Protein AF-U6DTV5-F1 (afdb_monomer_lite)

pLDDT: mean 72.74, std 20.99, range [30.8, 96.0]

Structure (mmCIF, N/CA/C/O backbone):
data_AF-U6DTV5-F1
#
_entry.id   AF-U6DTV5-F1
#
loop_
_atom_site.group_PDB
_atom_site.id
_atom_site.type_symbol
_atom_site.label_atom_id
_atom_site.label_alt_id
_atom_site.label_comp_id
_atom_site.label_asym_id
_atom_site.label_entity_id
_atom_site.label_seq_id
_atom_site.pdbx_PDB_ins_code
_atom_site.Cartn_x
_atom_site.Cartn_y
_atom_site.Cartn_z
_atom_site.occupancy
_atom_site.B_iso_or_equiv
_atom_site.auth_seq_id
_atom_site.auth_comp_id
_atom_site.auth_asym_id
_atom_site.auth_atom_id
_atom_site.pdbx_PDB_model_num
ATOM 1 N N . GLN A 1 1 ? -1.050 -2.031 1.778 1.00 83.75 1 GLN A N 1
ATOM 2 C CA . GLN A 1 1 ? -0.858 -1.215 3.001 1.00 83.75 1 GLN A CA 1
ATOM 3 C C . GLN A 1 1 ? -1.809 -0.018 3.053 1.00 83.75 1 GLN A C 1
ATOM 5 O O . GLN A 1 1 ? -2.630 0.010 3.957 1.00 83.75 1 GLN A O 1
ATOM 10 N N . CYS A 1 2 ? -1.800 0.906 2.079 1.00 88.75 2 CYS A N 1
ATOM 11 C CA . CYS A 1 2 ? -2.718 2.064 2.071 1.00 88.75 2 CYS A CA 1
ATOM 12 C C . CYS A 1 2 ? -4.199 1.669 2.200 1.00 88.75 2 CYS A C 1
ATOM 14 O O . CYS A 1 2 ? -4.910 2.205 3.041 1.00 88.75 2 CYS A O 1
ATOM 16 N N . VAL A 1 3 ? -4.641 0.672 1.422 1.00 89.25 3 VAL A N 1
ATOM 17 C CA . VAL A 1 3 ? -6.022 0.157 1.479 1.00 89.25 3 VAL A CA 1
ATOM 18 C C . VAL A 1 3 ? -6.370 -0.391 2.867 1.00 89.25 3 VAL A C 1
ATOM 20 O O . VAL A 1 3 ? -7.456 -0.128 3.365 1.00 89.25 3 VAL A O 1
ATOM 23 N N . ALA A 1 4 ? -5.440 -1.091 3.524 1.00 88.12 4 ALA A N 1
ATOM 24 C CA . ALA A 1 4 ? -5.653 -1.650 4.859 1.00 88.12 4 ALA A CA 1
ATOM 25 C C . ALA A 1 4 ? -5.782 -0.554 5.933 1.00 88.12 4 ALA A C 1
ATOM 27 O O . ALA A 1 4 ? -6.655 -0.637 6.792 1.00 88.12 4 ALA A O 1
ATOM 28 N N . ALA A 1 5 ? -4.966 0.503 5.856 1.00 88.44 5 ALA A N 1
ATOM 29 C CA . ALA A 1 5 ? -5.054 1.642 6.772 1.00 88.44 5 ALA A CA 1
ATOM 30 C C . ALA A 1 5 ? -6.386 2.398 6.623 1.00 88.44 5 ALA A C 1
ATOM 32 O O . ALA A 1 5 ? -7.031 2.727 7.617 1.00 88.44 5 ALA A O 1
ATOM 33 N N . VAL A 1 6 ? -6.833 2.620 5.382 1.00 90.19 6 VAL A N 1
ATOM 34 C CA . VAL A 1 6 ? -8.136 3.245 5.101 1.00 90.19 6 VAL A CA 1
ATOM 35 C C . VAL A 1 6 ? -9.286 2.351 5.566 1.00 90.19 6 VAL A C 1
ATOM 37 O O . VAL A 1 6 ? -10.240 2.844 6.159 1.00 90.19 6 VAL A O 1
ATOM 40 N N . PHE A 1 7 ? -9.178 1.039 5.360 1.00 89.69 7 PHE A N 1
ATOM 41 C CA . PHE A 1 7 ? -10.167 0.070 5.821 1.00 89.69 7 PHE A CA 1
ATOM 42 C C . PHE A 1 7 ? -10.337 0.095 7.348 1.00 89.69 7 PHE A C 1
ATOM 44 O O . PHE A 1 7 ? -11.463 0.177 7.828 1.00 89.69 7 PHE A O 1
ATOM 51 N N . ILE A 1 8 ? -9.243 0.113 8.119 1.00 87.94 8 ILE A N 1
ATOM 52 C CA . ILE A 1 8 ? -9.312 0.199 9.589 1.00 87.94 8 ILE A CA 1
ATOM 53 C C . ILE A 1 8 ? -9.922 1.531 10.049 1.00 87.94 8 ILE A C 1
ATOM 55 O O . ILE A 1 8 ? -10.723 1.550 10.985 1.00 87.94 8 ILE A O 1
ATOM 59 N N . ALA A 1 9 ? -9.598 2.642 9.382 1.00 88.75 9 ALA A N 1
ATOM 60 C CA . ALA A 1 9 ? -10.212 3.934 9.687 1.00 88.75 9 ALA A CA 1
ATOM 61 C C . ALA A 1 9 ? -11.737 3.903 9.482 1.00 88.75 9 ALA A C 1
ATOM 63 O O . ALA A 1 9 ? -12.492 4.369 10.336 1.00 88.75 9 ALA A O 1
ATOM 64 N N . GLN A 1 10 ? -12.191 3.285 8.386 1.00 90.38 10 GLN A N 1
ATOM 65 C CA . GLN A 1 10 ? -13.613 3.115 8.086 1.00 90.38 10 GLN A CA 1
ATOM 66 C C . GLN A 1 10 ? -14.315 2.182 9.080 1.00 90.38 10 GLN A C 1
ATOM 68 O O . GLN A 1 10 ? -15.417 2.501 9.519 1.00 90.38 10 GLN A O 1
ATOM 73 N N . LEU A 1 11 ? -13.676 1.081 9.492 1.00 89.44 11 LEU A N 1
ATOM 74 C CA . LEU A 1 11 ? -14.219 0.180 10.517 1.00 89.44 11 LEU A CA 1
ATOM 75 C C . LEU A 1 11 ? -14.465 0.890 11.855 1.00 89.44 11 LEU A C 1
ATOM 77 O O . LEU A 1 11 ? -15.465 0.626 12.518 1.00 89.44 11 LEU A O 1
ATOM 81 N N . ASN A 1 12 ? -13.591 1.829 12.222 1.00 87.00 12 ASN A N 1
ATOM 82 C CA . ASN A 1 12 ? -13.711 2.609 13.453 1.00 87.00 12 ASN A CA 1
ATOM 83 C C . ASN A 1 12 ? -14.619 3.843 13.327 1.00 87.00 12 ASN A C 1
ATOM 85 O O . ASN A 1 12 ? -14.747 4.597 14.289 1.00 87.00 12 ASN A O 1
ATOM 89 N N . ASN A 1 13 ? -15.253 4.071 12.170 1.00 88.75 13 ASN A N 1
ATOM 90 C CA . ASN A 1 13 ? -16.001 5.299 11.869 1.00 88.75 13 ASN A CA 1
ATOM 91 C C . ASN A 1 13 ? -15.168 6.583 12.073 1.00 88.75 13 ASN A C 1
ATOM 93 O O . ASN A 1 13 ? -15.693 7.617 12.489 1.00 88.75 13 ASN A O 1
ATOM 97 N N . ILE A 1 14 ? -13.862 6.527 11.789 1.00 87.44 14 ILE A N 1
ATOM 98 C CA . ILE A 1 14 ? -12.959 7.675 11.899 1.00 87.44 14 ILE A CA 1
ATOM 99 C C . ILE A 1 14 ? -12.757 8.282 10.514 1.00 87.44 14 ILE A C 1
ATOM 101 O O . ILE A 1 14 ? -12.262 7.637 9.589 1.00 87.44 14 ILE A O 1
ATOM 105 N N . GLU A 1 15 ? -13.124 9.554 10.376 1.00 89.25 15 GLU A N 1
ATOM 106 C CA . GLU A 1 15 ? -12.917 10.302 9.143 1.00 89.25 15 GLU A CA 1
ATOM 107 C C . GLU A 1 15 ? -11.445 10.716 9.005 1.00 89.25 15 GLU A C 1
ATOM 109 O O . GLU A 1 15 ? -10.886 11.414 9.857 1.00 89.25 15 GLU A O 1
ATOM 114 N N . LEU A 1 16 ? -10.807 10.279 7.917 1.00 88.69 16 LEU A N 1
ATOM 115 C CA . LEU A 1 16 ? -9.419 10.617 7.618 1.00 88.69 16 LEU A CA 1
ATOM 116 C C . LEU A 1 16 ? -9.330 12.024 7.026 1.00 88.69 16 LEU A C 1
ATOM 118 O O . LEU A 1 16 ? -9.849 12.300 5.945 1.00 88.69 16 LEU A O 1
ATOM 122 N N . LYS A 1 17 ? -8.595 12.912 7.698 1.00 92.38 17 LYS A N 1
ATOM 123 C CA . LYS A 1 17 ? -8.269 14.242 7.164 1.00 92.38 17 LYS A CA 1
ATOM 124 C C . LYS A 1 17 ? -7.244 14.127 6.035 1.00 92.38 17 LYS A C 1
ATOM 126 O O . LYS A 1 17 ? -6.404 13.227 6.037 1.00 92.38 17 LYS A O 1
ATOM 131 N N . ALA A 1 18 ? -7.217 15.113 5.136 1.00 90.88 18 ALA A N 1
ATOM 132 C CA . ALA A 1 18 ? -6.247 15.169 4.033 1.00 90.88 18 ALA A CA 1
ATOM 133 C C . ALA A 1 18 ? -4.781 15.013 4.499 1.00 90.88 18 ALA A C 1
ATOM 135 O O . ALA A 1 18 ? -3.996 14.326 3.850 1.00 90.88 18 ALA A O 1
ATOM 136 N N . GLY A 1 19 ? -4.431 15.576 5.663 1.00 91.81 19 GLY A N 1
ATOM 137 C CA . GLY A 1 19 ? -3.102 15.408 6.261 1.00 91.81 19 GLY A CA 1
ATOM 138 C C . GLY A 1 19 ? -2.778 13.962 6.656 1.00 91.81 19 GLY A C 1
ATOM 139 O O . GLY A 1 19 ? -1.664 13.509 6.427 1.00 91.81 19 GLY A O 1
ATOM 140 N N . GLN A 1 20 ? -3.747 13.203 7.177 1.00 91.69 20 GLN A N 1
ATOM 141 C CA . GLN A 1 20 ? -3.544 11.791 7.526 1.00 91.69 20 GLN A CA 1
ATOM 142 C C . GLN A 1 20 ? -3.384 10.928 6.275 1.00 91.69 20 GLN A C 1
ATOM 144 O O . GLN A 1 20 ? -2.537 10.043 6.256 1.00 91.69 20 GLN A O 1
ATOM 149 N N . ILE A 1 21 ? -4.137 11.215 5.209 1.00 92.62 21 ILE A N 1
ATOM 150 C CA . ILE A 1 21 ? -3.975 10.534 3.916 1.00 92.62 21 ILE A CA 1
ATOM 151 C C . ILE A 1 21 ? -2.567 10.769 3.359 1.00 92.62 21 ILE A C 1
ATOM 153 O O . ILE A 1 21 ? -1.921 9.823 2.909 1.00 92.62 21 ILE A O 1
ATOM 157 N N . PHE A 1 22 ? -2.065 12.003 3.439 1.00 93.62 22 PHE A N 1
ATOM 158 C CA . PHE A 1 22 ? -0.697 12.3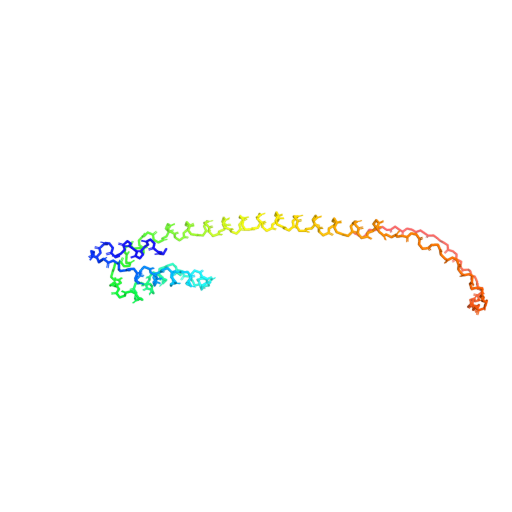18 3.033 1.00 93.62 22 PHE A CA 1
ATOM 159 C C . PHE A 1 22 ? 0.339 11.547 3.864 1.00 93.62 22 PHE A C 1
ATOM 161 O O . PHE A 1 22 ? 1.231 10.920 3.294 1.00 93.62 22 PHE A O 1
ATOM 168 N N . THR A 1 23 ? 0.186 11.510 5.191 1.00 91.75 23 THR A N 1
ATOM 169 C CA . THR A 1 23 ? 1.053 10.718 6.076 1.00 91.75 23 THR A CA 1
ATOM 170 C C . THR A 1 23 ? 1.017 9.230 5.729 1.00 91.75 23 THR A C 1
ATOM 172 O O . THR A 1 23 ? 2.072 8.614 5.622 1.00 91.75 23 THR A O 1
ATOM 175 N N . ILE A 1 24 ? -0.165 8.648 5.488 1.00 92.75 24 ILE A N 1
ATOM 176 C CA . ILE A 1 24 ? -0.302 7.242 5.066 1.00 92.75 24 ILE A CA 1
ATOM 177 C C . ILE A 1 24 ? 0.487 6.998 3.779 1.00 92.75 24 ILE A C 1
ATOM 179 O O . ILE A 1 24 ? 1.227 6.021 3.697 1.00 92.75 24 ILE A O 1
ATOM 183 N N . LEU A 1 25 ? 0.354 7.882 2.788 1.00 91.88 25 LEU A N 1
ATOM 184 C CA . LEU A 1 25 ? 1.013 7.739 1.493 1.00 91.88 25 LEU A CA 1
ATOM 185 C C . LEU A 1 25 ? 2.542 7.782 1.626 1.00 91.88 25 LEU A C 1
ATOM 187 O O . LEU A 1 25 ? 3.232 6.905 1.103 1.00 91.88 25 LEU A O 1
ATOM 191 N N . VAL A 1 26 ? 3.069 8.776 2.345 1.00 92.56 26 VAL A N 1
ATOM 192 C CA . VAL A 1 26 ? 4.514 8.949 2.552 1.00 92.56 26 VAL A CA 1
ATOM 193 C C . VAL A 1 26 ? 5.088 7.782 3.351 1.00 92.56 26 VAL A C 1
ATOM 195 O O . VAL A 1 26 ? 6.074 7.184 2.925 1.00 92.56 26 VAL A O 1
ATOM 198 N N . THR A 1 27 ? 4.453 7.405 4.462 1.00 90.62 27 THR A N 1
ATOM 199 C CA . THR A 1 27 ? 4.912 6.302 5.316 1.00 90.62 27 THR A CA 1
ATOM 200 C C . THR A 1 27 ? 4.848 4.960 4.590 1.00 90.62 27 THR A C 1
ATOM 202 O O . THR A 1 27 ? 5.804 4.190 4.660 1.00 90.62 27 THR A O 1
ATOM 205 N N . ALA A 1 28 ? 3.775 4.683 3.841 1.00 89.00 28 ALA A N 1
ATOM 206 C CA . ALA A 1 28 ? 3.667 3.458 3.048 1.00 89.00 28 ALA A CA 1
ATOM 207 C C . ALA A 1 28 ? 4.736 3.397 1.949 1.00 89.00 28 ALA A C 1
ATOM 209 O O . ALA A 1 28 ? 5.357 2.356 1.750 1.00 89.00 28 ALA A O 1
ATOM 210 N N . THR A 1 29 ? 5.005 4.518 1.275 1.00 89.69 29 THR A N 1
ATOM 211 C CA . THR A 1 29 ? 6.043 4.589 0.235 1.00 89.69 29 THR A CA 1
ATOM 212 C C . THR A 1 29 ? 7.433 4.371 0.829 1.00 89.69 29 THR A C 1
ATOM 214 O O . THR A 1 29 ? 8.183 3.524 0.347 1.00 89.69 29 THR A O 1
ATOM 217 N N . ALA A 1 30 ? 7.763 5.079 1.912 1.00 88.62 30 ALA A N 1
ATOM 218 C CA . ALA A 1 30 ? 9.041 4.932 2.603 1.00 88.62 30 ALA A CA 1
ATOM 219 C C . ALA A 1 30 ? 9.236 3.502 3.128 1.00 88.62 30 ALA A C 1
ATOM 221 O O . ALA A 1 30 ? 10.301 2.906 2.957 1.00 88.62 30 ALA A O 1
ATOM 222 N N . SER A 1 31 ? 8.189 2.913 3.707 1.00 84.94 31 SER A N 1
ATOM 223 C CA . SER A 1 31 ? 8.250 1.542 4.196 1.00 84.94 31 SER A CA 1
ATOM 224 C C . SER A 1 31 ? 8.336 0.508 3.076 1.00 84.94 31 SER A C 1
ATOM 226 O O . SER A 1 31 ? 8.938 -0.539 3.301 1.00 84.94 31 SER A O 1
ATOM 228 N N . SER A 1 32 ? 7.770 0.767 1.894 1.00 81.06 32 SER A N 1
ATOM 229 C CA . SER A 1 32 ? 7.858 -0.151 0.753 1.00 81.06 32 SER A CA 1
ATOM 230 C C . SER A 1 32 ? 9.301 -0.362 0.296 1.00 81.06 32 SER A C 1
ATOM 232 O O . SER A 1 32 ? 9.641 -1.452 -0.149 1.00 81.06 32 SER A O 1
ATOM 234 N N . VAL A 1 33 ? 10.156 0.655 0.431 1.00 82.19 33 VAL A N 1
ATOM 235 C CA . VAL A 1 33 ? 11.590 0.551 0.116 1.00 82.19 33 VAL A CA 1
ATOM 236 C C . VAL A 1 33 ? 12.355 -0.152 1.247 1.00 82.19 33 VAL A C 1
ATOM 238 O O . VAL A 1 33 ? 13.288 -0.906 0.991 1.00 82.19 33 VAL A O 1
ATOM 241 N N . GLY A 1 34 ? 11.948 0.060 2.504 1.00 70.69 34 GLY A N 1
ATOM 242 C CA . GLY A 1 34 ? 12.608 -0.502 3.690 1.00 70.69 34 GLY A CA 1
ATOM 243 C C . GLY A 1 34 ? 12.245 -1.953 4.040 1.00 70.69 34 GLY A C 1
ATOM 244 O O . GLY A 1 34 ? 12.922 -2.565 4.861 1.00 70.69 34 GLY A O 1
ATOM 245 N N . ALA A 1 35 ? 11.201 -2.529 3.438 1.00 64.56 35 ALA A N 1
ATOM 246 C CA . ALA A 1 35 ? 10.686 -3.855 3.804 1.00 64.56 35 ALA A CA 1
ATOM 247 C C . ALA A 1 35 ? 11.499 -5.046 3.251 1.00 64.56 35 ALA A C 1
ATOM 249 O O . ALA A 1 35 ? 11.165 -6.192 3.546 1.00 64.56 35 ALA A O 1
ATOM 250 N N . ALA A 1 36 ? 12.573 -4.807 2.489 1.00 62.78 36 ALA A N 1
ATOM 251 C CA . ALA A 1 36 ? 13.309 -5.830 1.73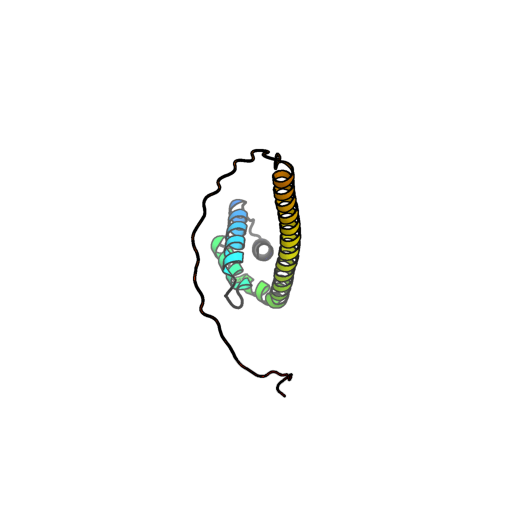4 1.00 62.78 36 ALA A CA 1
ATOM 252 C C . ALA A 1 36 ? 13.979 -6.950 2.569 1.00 62.78 36 ALA A C 1
ATOM 254 O O . ALA A 1 36 ? 14.525 -7.884 1.988 1.00 62.78 36 ALA A O 1
ATOM 255 N N . GLY A 1 37 ? 13.956 -6.890 3.907 1.00 60.97 37 GLY A N 1
ATOM 256 C CA . GLY A 1 37 ? 14.652 -7.859 4.768 1.00 60.97 37 GLY A CA 1
ATOM 257 C C . GLY A 1 37 ? 13.899 -8.347 6.006 1.00 60.97 37 GLY A C 1
ATOM 258 O O . GLY A 1 37 ? 14.488 -9.080 6.797 1.00 60.97 37 GLY A O 1
ATOM 259 N N . VAL A 1 38 ? 12.635 -7.958 6.215 1.00 69.62 38 VAL A N 1
ATOM 260 C CA . VAL A 1 38 ? 11.900 -8.287 7.452 1.00 69.62 38 VAL A CA 1
ATOM 261 C C . VAL A 1 38 ? 10.815 -9.340 7.181 1.00 69.62 38 VAL A C 1
ATOM 263 O O . VAL A 1 38 ? 9.871 -9.057 6.438 1.00 69.62 38 VAL A O 1
ATOM 266 N N . PRO A 1 39 ? 10.897 -10.540 7.795 1.00 62.56 39 PRO A N 1
ATOM 267 C CA . PRO A 1 39 ? 9.816 -11.524 7.764 1.00 62.56 39 PRO A CA 1
ATOM 268 C C . PRO A 1 39 ? 8.522 -10.921 8.330 1.00 62.56 39 PRO A C 1
ATOM 270 O O . PRO A 1 39 ? 8.559 -10.282 9.379 1.00 62.56 39 PRO A O 1
ATOM 273 N N . ALA A 1 40 ? 7.387 -11.115 7.649 1.00 66.56 40 ALA A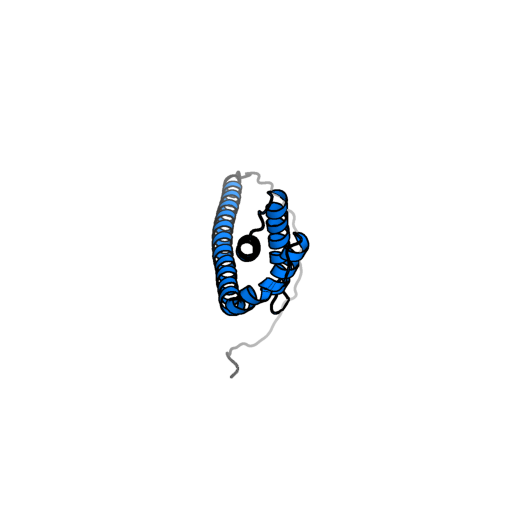 N 1
ATOM 274 C CA . ALA A 1 40 ? 6.094 -10.501 7.996 1.00 66.56 40 ALA A CA 1
ATOM 275 C C . ALA A 1 40 ? 6.090 -8.952 8.001 1.00 66.56 40 ALA A C 1
ATOM 277 O O . ALA A 1 40 ? 5.342 -8.313 8.747 1.00 66.56 40 ALA A O 1
ATOM 278 N N . GLY A 1 41 ? 6.905 -8.325 7.143 1.00 73.06 41 GLY A N 1
ATOM 279 C CA . GLY A 1 41 ? 6.999 -6.865 7.040 1.00 73.06 41 GLY A CA 1
ATOM 280 C C . GLY A 1 41 ? 5.667 -6.162 6.740 1.00 73.06 41 GLY A C 1
ATOM 281 O O . GLY A 1 41 ? 5.453 -5.048 7.210 1.00 73.06 41 GLY A O 1
ATOM 282 N N . GLY A 1 42 ? 4.736 -6.816 6.031 1.00 77.38 42 GLY A N 1
ATOM 283 C CA . GLY A 1 42 ? 3.438 -6.237 5.663 1.00 77.38 42 GLY A CA 1
ATOM 284 C C . GLY A 1 42 ? 2.600 -5.780 6.861 1.00 77.38 42 GLY A C 1
ATOM 285 O O . GLY A 1 42 ? 2.106 -4.650 6.874 1.00 77.38 42 GLY A O 1
ATOM 286 N N . VAL A 1 43 ? 2.496 -6.619 7.893 1.00 81.88 43 VAL A N 1
ATOM 287 C CA . VAL A 1 43 ? 1.731 -6.330 9.118 1.00 81.88 43 VAL A CA 1
ATOM 288 C C . VAL A 1 43 ? 2.418 -5.254 9.950 1.00 81.88 43 VAL A C 1
ATOM 290 O O . VAL A 1 43 ? 1.760 -4.330 10.432 1.00 81.88 43 VAL A O 1
ATOM 293 N N . LEU A 1 44 ? 3.744 -5.348 10.095 1.00 85.44 44 LEU A N 1
ATOM 294 C CA . LEU A 1 44 ? 4.536 -4.381 10.853 1.00 85.44 44 LEU A CA 1
ATOM 295 C C . LEU A 1 44 ? 4.369 -2.970 10.283 1.00 85.44 44 LEU A C 1
ATOM 297 O O . LEU A 1 44 ? 4.128 -2.019 11.023 1.00 85.44 44 LEU A O 1
ATOM 301 N N . THR A 1 45 ? 4.428 -2.834 8.962 1.00 86.62 45 THR A N 1
ATOM 302 C CA . THR A 1 45 ? 4.222 -1.545 8.308 1.00 86.62 45 THR A CA 1
ATOM 303 C C . THR A 1 45 ? 2.820 -0.993 8.545 1.00 86.62 45 THR A C 1
ATOM 305 O O . THR A 1 45 ? 2.662 0.209 8.745 1.00 86.62 45 THR A O 1
ATOM 308 N N . ILE A 1 46 ? 1.791 -1.844 8.547 1.00 88.25 46 ILE A N 1
ATOM 309 C CA . ILE A 1 46 ? 0.420 -1.405 8.835 1.00 88.25 46 ILE A CA 1
ATOM 310 C C . ILE A 1 46 ? 0.317 -0.897 10.279 1.00 88.25 46 ILE A C 1
ATOM 312 O O . ILE A 1 46 ? -0.272 0.161 10.490 1.00 88.25 46 ILE A O 1
ATOM 316 N N . ALA A 1 47 ? 0.946 -1.576 11.244 1.00 88.50 47 ALA A N 1
ATOM 317 C CA . ALA A 1 47 ? 1.023 -1.113 12.631 1.00 88.50 47 ALA A CA 1
ATOM 318 C C . ALA A 1 47 ? 1.700 0.265 12.747 1.00 88.50 47 ALA A C 1
ATOM 320 O O . ALA A 1 47 ? 1.145 1.167 13.370 1.00 88.50 47 ALA A O 1
ATOM 321 N N . ILE A 1 48 ? 2.837 0.462 12.068 1.00 89.31 48 ILE A N 1
ATOM 322 C CA . ILE A 1 48 ? 3.550 1.751 12.030 1.00 89.31 48 ILE A CA 1
ATOM 323 C C . ILE A 1 48 ? 2.664 2.855 11.441 1.00 89.31 48 ILE A C 1
ATOM 325 O O . ILE A 1 48 ? 2.623 3.967 11.962 1.00 89.31 48 ILE A O 1
ATOM 329 N N . ILE A 1 49 ? 1.940 2.565 10.357 1.00 90.38 49 ILE A N 1
ATOM 330 C CA . ILE A 1 49 ? 1.046 3.540 9.723 1.00 90.38 49 ILE A CA 1
ATOM 331 C C . ILE A 1 49 ? -0.090 3.928 10.670 1.00 90.38 49 ILE A C 1
ATOM 333 O O . ILE A 1 49 ? -0.367 5.117 10.791 1.00 90.38 49 ILE A O 1
ATOM 337 N N . LEU A 1 50 ? -0.728 2.957 11.334 1.00 89.31 50 LEU A N 1
ATOM 338 C CA . LEU A 1 50 ? -1.805 3.195 12.304 1.00 89.31 50 LEU A CA 1
ATOM 339 C C . LEU A 1 50 ? -1.332 4.088 13.452 1.00 89.31 50 LEU A C 1
ATOM 341 O O . LEU A 1 50 ? -2.015 5.050 13.801 1.00 89.31 50 LEU A O 1
ATOM 345 N N . GLU A 1 51 ? -0.139 3.820 13.980 1.00 89.25 51 GLU A N 1
ATOM 346 C CA . GLU A 1 51 ? 0.462 4.618 15.045 1.00 89.25 51 GLU A CA 1
ATOM 347 C C . GLU A 1 51 ? 0.804 6.040 14.574 1.00 89.25 51 GLU A C 1
ATOM 349 O O . GLU A 1 51 ? 0.497 7.010 15.266 1.00 89.25 51 GLU A O 1
ATOM 354 N N . ALA A 1 52 ? 1.312 6.195 13.347 1.00 88.44 52 ALA A N 1
ATOM 355 C CA . ALA A 1 52 ? 1.627 7.500 12.760 1.00 88.44 52 ALA A CA 1
ATOM 356 C C . ALA A 1 52 ? 0.400 8.413 12.571 1.00 88.44 52 ALA A C 1
ATOM 358 O O . ALA A 1 52 ? 0.539 9.637 12.562 1.00 88.44 52 ALA A O 1
ATOM 359 N N . ILE A 1 53 ? -0.799 7.844 12.412 1.00 88.44 53 ILE A N 1
ATOM 360 C CA . ILE A 1 53 ? -2.058 8.599 12.279 1.00 88.44 53 ILE A CA 1
ATOM 361 C C . ILE A 1 53 ? -2.911 8.606 13.555 1.00 88.44 53 ILE A C 1
ATOM 363 O O . ILE A 1 53 ? -3.973 9.235 13.552 1.00 88.44 53 ILE A O 1
ATOM 367 N N . GLY A 1 54 ? -2.453 7.946 14.625 1.00 84.25 54 GLY A N 1
ATOM 368 C CA . GLY A 1 54 ? -3.120 7.891 15.928 1.00 84.25 54 GLY A CA 1
ATOM 369 C C . GLY A 1 54 ? -4.356 6.988 15.980 1.00 84.25 54 GLY A C 1
ATOM 370 O O . GLY A 1 54 ? -5.269 7.264 16.756 1.00 84.25 54 GLY A O 1
ATOM 371 N N . LEU A 1 55 ? -4.422 5.945 15.146 1.00 84.19 55 LEU A N 1
ATOM 372 C CA . LEU A 1 55 ? -5.529 4.987 15.146 1.00 84.19 55 LEU A CA 1
ATOM 373 C C . LEU A 1 55 ? -5.272 3.806 16.100 1.00 84.19 55 LEU A C 1
ATOM 375 O O . LEU A 1 55 ? -4.134 3.346 16.221 1.00 84.19 55 LEU A O 1
ATOM 379 N N . PRO A 1 56 ? -6.322 3.275 16.756 1.00 79.88 56 PRO A N 1
ATOM 380 C CA . PRO A 1 56 ? -6.200 2.111 17.624 1.00 79.88 56 PRO A CA 1
ATOM 381 C C . PRO A 1 56 ? -5.779 0.862 16.833 1.00 79.88 56 PRO A C 1
ATOM 383 O O . PRO A 1 56 ? -6.352 0.529 15.800 1.00 79.88 56 PRO A O 1
ATOM 386 N N . THR A 1 57 ? -4.785 0.135 17.346 1.00 79.88 57 THR A N 1
ATOM 387 C CA . THR A 1 57 ? -4.196 -1.055 16.700 1.00 79.88 57 THR A CA 1
ATOM 388 C C . THR A 1 57 ? -4.940 -2.359 16.999 1.00 79.88 57 THR A C 1
ATOM 390 O O . THR A 1 57 ? -4.559 -3.416 16.501 1.00 79.88 57 THR A O 1
ATOM 393 N N . HIS A 1 58 ? -6.019 -2.305 17.783 1.00 79.50 58 HIS A N 1
ATOM 394 C CA . HIS A 1 58 ? -6.806 -3.478 18.176 1.00 79.50 58 HIS A CA 1
ATOM 395 C C . HIS A 1 58 ? -7.371 -4.255 16.965 1.00 79.50 58 HIS A C 1
ATOM 397 O O . HIS A 1 58 ? -7.410 -5.489 16.965 1.00 79.50 58 HIS A O 1
ATOM 403 N N . ASP A 1 59 ? -7.707 -3.546 15.885 1.00 79.75 59 ASP A N 1
ATOM 404 C CA . ASP A 1 59 ? -8.293 -4.137 14.673 1.00 79.75 59 ASP A CA 1
ATOM 405 C C . ASP A 1 59 ? -7.254 -4.701 13.694 1.00 79.75 59 ASP A C 1
ATOM 407 O O . ASP A 1 59 ? -7.603 -5.249 12.647 1.00 79.75 59 ASP A O 1
ATOM 411 N N . LEU A 1 60 ? -5.964 -4.641 14.043 1.00 84.19 60 LEU A N 1
ATOM 412 C CA . LEU A 1 60 ? -4.889 -5.254 13.260 1.00 84.19 60 LEU A CA 1
ATOM 413 C C . LEU A 1 60 ? -5.051 -6.783 13.162 1.00 84.19 60 LEU A C 1
ATOM 415 O O . LEU A 1 60 ? -4.633 -7.396 12.181 1.00 84.19 60 LEU A O 1
ATOM 419 N N . SER A 1 61 ? -5.719 -7.392 14.146 1.00 84.38 61 SER A N 1
ATOM 420 C CA . SER A 1 61 ? -6.062 -8.819 14.169 1.00 84.38 61 SER A CA 1
ATOM 421 C C . SER A 1 61 ? -6.915 -9.265 12.971 1.00 84.38 61 SER A C 1
ATOM 423 O O . SER A 1 61 ? -6.735 -10.376 12.472 1.00 84.38 61 SER A O 1
ATOM 425 N N . LEU A 1 62 ? -7.789 -8.393 12.451 1.00 82.94 62 LEU A N 1
ATOM 426 C CA . LEU A 1 62 ? -8.600 -8.677 11.261 1.00 82.94 62 LEU A CA 1
ATOM 427 C C . LEU A 1 62 ? -7.750 -8.715 9.988 1.00 82.94 62 LEU A C 1
ATOM 429 O O . LEU A 1 62 ? -7.964 -9.563 9.125 1.00 82.94 62 LEU A O 1
ATOM 433 N N . ILE A 1 63 ? -6.759 -7.827 9.886 1.00 84.81 63 ILE A N 1
ATOM 434 C CA . ILE A 1 63 ? -5.809 -7.819 8.768 1.00 84.81 63 ILE A CA 1
ATOM 435 C C . ILE A 1 63 ? -4.918 -9.060 8.816 1.00 84.81 63 ILE A C 1
ATOM 437 O O . ILE A 1 63 ? -4.714 -9.700 7.790 1.00 84.81 63 ILE A O 1
ATOM 441 N N . LEU A 1 64 ? -4.461 -9.453 10.007 1.00 84.62 64 LEU A N 1
ATOM 442 C CA . LEU A 1 64 ? -3.664 -10.665 10.207 1.00 84.62 64 LEU A CA 1
ATOM 443 C C . LEU A 1 64 ? -4.359 -11.934 9.695 1.00 84.62 64 LEU A C 1
ATOM 445 O O . LEU A 1 64 ? -3.703 -12.812 9.140 1.00 84.62 64 LEU A O 1
ATOM 449 N N . ALA A 1 65 ? -5.685 -12.025 9.827 1.00 87.44 65 ALA A N 1
ATOM 450 C CA . ALA A 1 65 ? -6.447 -13.178 9.347 1.00 87.44 65 ALA A CA 1
ATOM 451 C C . ALA A 1 65 ? -6.397 -13.347 7.814 1.00 87.44 65 ALA A C 1
ATOM 453 O O . ALA A 1 65 ? -6.454 -14.472 7.313 1.00 87.44 65 ALA A O 1
ATOM 454 N N . VAL A 1 66 ? -6.279 -12.244 7.068 1.00 86.25 66 VAL A N 1
ATOM 455 C CA . VAL A 1 66 ? -6.216 -12.236 5.593 1.00 86.25 66 VAL A CA 1
ATOM 456 C C . VAL A 1 66 ? -4.800 -12.035 5.050 1.00 86.25 66 VAL A C 1
ATOM 458 O O . VAL A 1 66 ? -4.583 -12.160 3.843 1.00 86.25 66 VAL A O 1
ATOM 461 N N . ASP A 1 67 ? -3.835 -11.757 5.928 1.00 85.25 67 ASP A N 1
ATOM 462 C CA . ASP A 1 67 ? -2.460 -11.397 5.583 1.00 85.25 67 ASP A CA 1
ATOM 463 C C . ASP A 1 67 ? -1.795 -12.449 4.694 1.00 85.25 67 ASP A C 1
ATOM 465 O O . ASP A 1 67 ? -1.186 -12.107 3.692 1.00 85.25 67 ASP A O 1
ATOM 469 N N . TRP A 1 68 ? -2.029 -13.739 4.947 1.00 85.25 68 TRP A N 1
ATOM 470 C CA . TRP A 1 68 ? -1.435 -14.819 4.151 1.00 85.25 68 TRP A CA 1
ATOM 471 C C . TRP A 1 68 ? -1.833 -14.807 2.661 1.00 85.25 68 TRP A C 1
ATOM 473 O O . TRP A 1 68 ? -1.082 -15.315 1.826 1.00 85.25 68 TRP A O 1
ATOM 483 N N . ILE A 1 69 ? -3.008 -14.266 2.307 1.00 87.44 69 ILE A N 1
ATOM 484 C CA . ILE A 1 69 ? -3.431 -14.085 0.904 1.00 87.44 69 ILE A CA 1
ATOM 485 C C . ILE A 1 69 ? -2.794 -12.824 0.336 1.00 87.44 69 ILE A C 1
ATOM 487 O O . ILE A 1 69 ? -2.283 -12.824 -0.789 1.00 87.44 69 ILE A O 1
ATOM 491 N N . VAL A 1 70 ? -2.864 -11.740 1.109 1.00 85.44 70 VAL A N 1
ATOM 492 C CA . VAL A 1 70 ? -2.377 -10.425 0.698 1.00 85.44 70 VAL A CA 1
ATOM 493 C C . VAL A 1 70 ? -0.875 -10.488 0.447 1.00 85.44 70 VAL A C 1
ATOM 495 O O . VAL A 1 70 ? -0.448 -10.094 -0.633 1.00 85.44 70 VAL A O 1
ATOM 498 N N . ASP A 1 71 ? -0.115 -11.079 1.370 1.00 85.19 71 ASP A N 1
ATOM 499 C CA . ASP A 1 71 ? 1.338 -11.244 1.318 1.00 85.19 71 ASP A CA 1
ATOM 500 C C . ASP A 1 71 ? 1.783 -11.949 0.029 1.00 85.19 71 ASP A C 1
ATOM 502 O O . ASP A 1 71 ? 2.578 -11.404 -0.741 1.00 85.19 71 ASP A O 1
ATOM 506 N N . ARG A 1 72 ? 1.155 -13.088 -0.299 1.00 88.44 72 ARG A N 1
ATOM 507 C CA . ARG A 1 72 ? 1.435 -13.826 -1.544 1.00 88.44 72 ARG A CA 1
ATOM 508 C C . ARG A 1 72 ? 1.125 -13.011 -2.793 1.00 88.44 72 ARG A C 1
ATOM 510 O O . ARG A 1 72 ? 1.878 -13.065 -3.763 1.00 88.44 72 ARG A O 1
ATOM 517 N N . THR A 1 73 ? 0.030 -12.255 -2.782 1.00 86.62 73 THR A N 1
ATOM 518 C CA . THR A 1 73 ? -0.352 -11.417 -3.927 1.00 86.62 73 THR A CA 1
ATOM 519 C C . THR A 1 73 ? 0.659 -10.289 -4.131 1.00 86.62 73 THR A C 1
ATOM 521 O O . THR A 1 73 ? 1.053 -10.018 -5.263 1.00 86.62 73 THR A O 1
ATOM 524 N N . THR A 1 74 ? 1.154 -9.677 -3.051 1.00 84.75 74 THR A N 1
ATOM 525 C CA . THR A 1 74 ? 2.215 -8.662 -3.133 1.00 84.75 74 THR A CA 1
ATOM 526 C C . THR A 1 74 ? 3.513 -9.209 -3.704 1.00 84.75 74 THR A C 1
ATOM 528 O O . THR A 1 74 ? 4.150 -8.517 -4.491 1.00 84.75 74 THR A O 1
ATOM 531 N N . THR A 1 75 ? 3.901 -10.447 -3.389 1.00 87.44 75 THR A N 1
ATOM 532 C CA . THR A 1 75 ? 5.094 -11.050 -4.003 1.00 87.44 75 THR A CA 1
ATOM 533 C C . THR A 1 75 ? 4.937 -11.191 -5.516 1.00 87.44 75 THR A C 1
ATOM 535 O O . THR A 1 75 ? 5.863 -10.864 -6.254 1.00 87.44 75 THR A O 1
ATOM 538 N N . VAL A 1 76 ? 3.764 -11.630 -5.988 1.00 90.75 76 VAL A N 1
ATOM 539 C CA . VAL A 1 76 ? 3.486 -11.779 -7.427 1.00 90.75 76 VAL A CA 1
ATOM 540 C C . VAL A 1 76 ? 3.574 -10.432 -8.142 1.00 90.75 76 VAL A C 1
ATOM 542 O O . VAL A 1 76 ? 4.277 -10.327 -9.141 1.00 90.75 76 VAL A O 1
ATOM 545 N N . VAL A 1 77 ? 2.926 -9.397 -7.600 1.00 89.81 77 VAL A N 1
ATOM 546 C CA . VAL A 1 77 ? 2.942 -8.048 -8.189 1.00 89.81 77 VAL A CA 1
ATOM 547 C C . VAL A 1 77 ? 4.353 -7.456 -8.205 1.00 89.81 77 VAL A C 1
ATOM 549 O O . VAL A 1 77 ? 4.733 -6.821 -9.186 1.00 89.81 77 VAL A O 1
ATOM 552 N N . ASN A 1 78 ? 5.153 -7.686 -7.160 1.00 87.69 78 ASN A N 1
ATOM 553 C CA . ASN A 1 78 ? 6.536 -7.207 -7.116 1.00 87.69 78 ASN A CA 1
ATOM 554 C C . ASN A 1 78 ? 7.390 -7.857 -8.216 1.00 87.69 78 ASN A C 1
ATOM 556 O O . ASN A 1 78 ? 8.082 -7.158 -8.950 1.00 87.69 78 ASN A O 1
ATOM 560 N N . VAL A 1 79 ? 7.284 -9.179 -8.382 1.00 91.88 79 VAL A N 1
ATOM 561 C CA . VAL A 1 79 ? 8.025 -9.918 -9.419 1.00 91.88 79 VAL A CA 1
ATOM 562 C C . VAL A 1 79 ? 7.554 -9.537 -10.826 1.00 91.88 79 VAL A C 1
ATOM 564 O O . VAL A 1 79 ? 8.369 -9.408 -11.739 1.00 91.88 79 VAL A O 1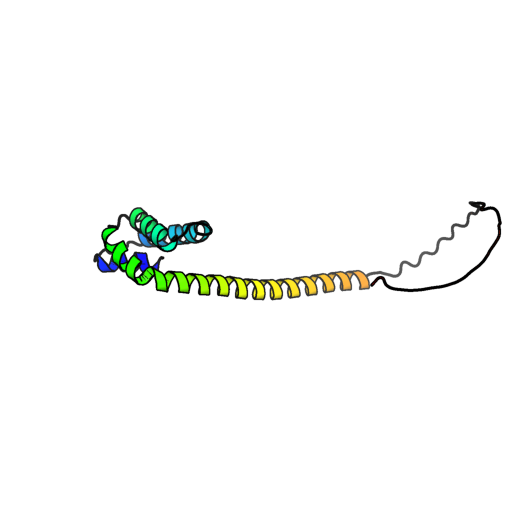
ATOM 567 N N . GLU A 1 80 ? 6.252 -9.321 -11.019 1.00 94.25 80 GLU A N 1
ATOM 568 C CA . GLU A 1 80 ? 5.707 -8.824 -12.286 1.00 94.25 80 GLU A CA 1
ATOM 569 C C . GLU A 1 80 ? 6.232 -7.417 -12.609 1.00 94.25 80 GLU A C 1
ATOM 571 O O . GLU A 1 80 ? 6.631 -7.151 -13.74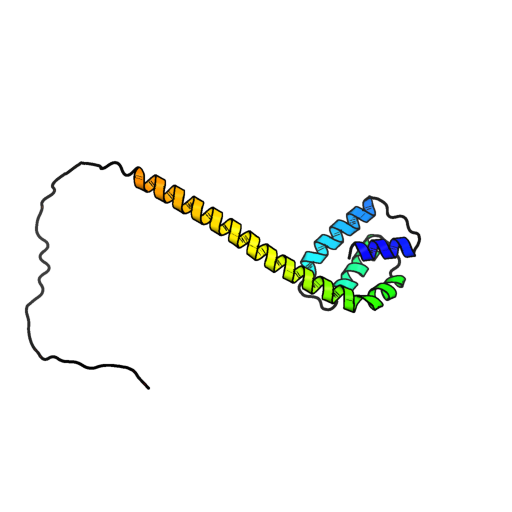4 1.00 94.25 80 GLU A O 1
ATOM 576 N N . GLY A 1 81 ? 6.309 -6.537 -11.607 1.00 92.75 81 GLY A N 1
ATOM 577 C CA . GLY A 1 81 ? 6.911 -5.210 -11.727 1.00 92.75 81 GLY A CA 1
ATOM 578 C C . GLY A 1 81 ? 8.372 -5.262 -12.178 1.00 92.75 81 GLY A C 1
ATOM 579 O O . GLY A 1 81 ? 8.751 -4.528 -13.092 1.00 92.75 81 GLY A O 1
ATOM 580 N N . ASP A 1 82 ? 9.168 -6.172 -11.614 1.00 92.94 82 ASP A N 1
ATOM 581 C CA . ASP A 1 82 ? 10.565 -6.378 -12.013 1.00 92.94 82 ASP A CA 1
ATOM 582 C C . ASP A 1 82 ? 10.681 -6.907 -13.451 1.00 92.94 82 ASP A C 1
ATOM 584 O O . ASP A 1 82 ? 11.516 -6.434 -14.227 1.00 92.94 82 ASP A O 1
ATOM 588 N N . ALA A 1 83 ? 9.814 -7.844 -13.848 1.00 95.44 83 ALA A N 1
ATOM 589 C CA . ALA A 1 83 ? 9.780 -8.378 -15.209 1.00 95.44 83 ALA A CA 1
ATOM 590 C C . ALA A 1 83 ? 9.419 -7.297 -16.244 1.00 95.44 83 ALA A C 1
ATOM 592 O O . ALA A 1 83 ? 10.076 -7.175 -17.285 1.00 95.44 83 ALA A O 1
ATOM 593 N N . LEU A 1 84 ? 8.413 -6.470 -15.947 1.00 96.00 84 LEU A N 1
ATOM 594 C CA . LEU A 1 84 ? 8.038 -5.323 -16.776 1.00 96.00 84 LEU A CA 1
ATOM 595 C C . LEU A 1 84 ? 9.157 -4.276 -16.816 1.00 96.00 84 LEU A C 1
ATOM 597 O O . LEU A 1 84 ? 9.486 -3.770 -17.891 1.00 96.00 84 LEU A O 1
ATOM 601 N N . GLY A 1 85 ? 9.785 -3.992 -15.675 1.00 94.88 85 GLY A N 1
ATOM 602 C CA . GLY A 1 85 ? 10.923 -3.083 -15.564 1.00 94.88 85 GLY A CA 1
ATOM 603 C C . GLY A 1 85 ? 12.105 -3.524 -16.426 1.00 94.88 85 GLY A C 1
ATOM 604 O O . GLY A 1 85 ? 12.652 -2.716 -17.177 1.00 94.88 85 GLY A O 1
ATOM 605 N N . ALA A 1 86 ? 12.447 -4.814 -16.405 1.00 95.44 86 ALA A N 1
ATOM 606 C CA . ALA A 1 86 ? 13.482 -5.390 -17.260 1.00 95.44 86 ALA A CA 1
ATOM 607 C C . ALA A 1 86 ? 13.134 -5.262 -18.753 1.00 95.44 86 ALA A C 1
ATOM 609 O O . ALA A 1 86 ? 13.995 -4.903 -19.559 1.00 95.44 86 ALA A O 1
ATOM 610 N N . GLY A 1 87 ? 11.870 -5.491 -19.126 1.00 95.19 87 GLY A N 1
ATOM 611 C CA . GLY A 1 87 ? 11.388 -5.316 -20.499 1.00 95.19 87 GLY A CA 1
ATOM 612 C C . GLY A 1 87 ? 11.483 -3.867 -20.990 1.00 95.19 87 GLY A C 1
ATOM 613 O O . GLY A 1 87 ? 11.991 -3.611 -22.086 1.00 95.19 87 GLY A O 1
ATOM 614 N N . ILE A 1 88 ? 11.060 -2.906 -20.164 1.00 95.00 88 ILE A N 1
ATOM 615 C CA . ILE A 1 88 ? 11.170 -1.470 -20.461 1.00 95.00 88 ILE A CA 1
ATOM 616 C C . ILE A 1 88 ? 12.641 -1.073 -20.586 1.00 95.00 88 ILE A C 1
ATOM 618 O O . ILE A 1 88 ? 13.024 -0.434 -21.567 1.00 95.00 88 ILE A O 1
ATOM 622 N N . LEU A 1 89 ? 13.483 -1.488 -19.637 1.00 94.62 89 LEU A N 1
ATOM 623 C CA . LEU A 1 89 ? 14.910 -1.186 -19.647 1.00 94.62 89 LEU A CA 1
ATOM 624 C C . LEU A 1 89 ? 15.594 -1.747 -20.8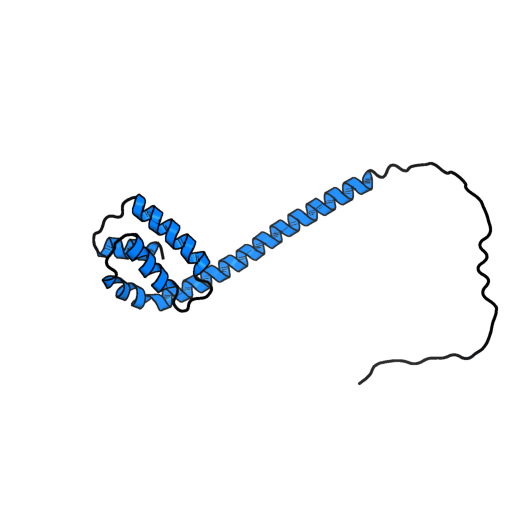98 1.00 94.62 89 LEU A C 1
ATOM 626 O O . LEU A 1 89 ? 16.387 -1.048 -21.525 1.00 94.62 89 LEU A O 1
ATOM 630 N N . HIS A 1 90 ? 15.251 -2.970 -21.307 1.00 93.19 90 HIS A N 1
ATOM 631 C CA . HIS A 1 90 ? 15.765 -3.573 -22.533 1.00 93.19 90 HIS A CA 1
ATOM 632 C C . HIS A 1 90 ? 15.375 -2.769 -23.782 1.00 93.19 90 HIS A C 1
ATOM 634 O O . HIS A 1 90 ? 16.222 -2.510 -24.639 1.00 93.19 90 HIS A O 1
ATOM 640 N N . HIS A 1 91 ? 14.118 -2.324 -23.875 1.00 92.06 91 HIS A N 1
ATOM 641 C CA . HIS A 1 91 ? 13.654 -1.498 -24.990 1.00 92.06 91 HIS A CA 1
ATOM 642 C C . HIS A 1 91 ? 14.357 -0.131 -25.035 1.00 92.06 91 HIS A C 1
ATOM 644 O O . HIS A 1 91 ? 14.791 0.309 -26.102 1.00 92.06 91 HIS A O 1
ATOM 650 N N . LEU A 1 92 ? 14.519 0.523 -23.880 1.00 91.12 92 LEU A N 1
ATOM 651 C CA . LEU A 1 92 ? 15.235 1.797 -23.770 1.00 91.12 92 LEU A CA 1
ATOM 652 C C . LEU A 1 92 ? 16.716 1.649 -24.140 1.00 91.12 92 LEU A C 1
ATOM 654 O O . LEU A 1 92 ? 17.245 2.485 -24.869 1.00 91.12 92 LEU A O 1
ATOM 658 N N . ASN A 1 93 ? 17.366 0.567 -23.704 1.00 91.94 93 ASN A N 1
ATOM 659 C CA . ASN A 1 93 ? 18.774 0.305 -23.993 1.00 91.94 93 ASN A CA 1
ATOM 660 C C . ASN A 1 93 ? 19.000 -0.015 -25.482 1.00 91.94 93 ASN A C 1
ATOM 662 O O . ASN A 1 93 ? 19.894 0.553 -26.100 1.00 91.94 93 ASN A O 1
ATOM 666 N N . GLN A 1 94 ? 18.126 -0.807 -26.119 1.00 87.62 94 GLN A N 1
ATOM 667 C CA . GLN A 1 94 ? 18.182 -1.004 -27.576 1.00 87.62 94 GLN A CA 1
ATOM 668 C C . GLN A 1 94 ? 18.012 0.304 -28.357 1.00 87.62 94 GLN A C 1
ATOM 670 O O . GLN A 1 94 ? 18.659 0.493 -29.386 1.00 87.62 94 GLN A O 1
ATOM 675 N N . LYS A 1 95 ? 17.128 1.200 -27.905 1.00 81.06 95 LYS A N 1
ATOM 676 C CA . LYS A 1 95 ? 16.924 2.500 -28.554 1.00 81.06 95 LYS A CA 1
ATOM 677 C C . LYS A 1 95 ? 18.154 3.400 -28.404 1.00 81.06 95 LYS A C 1
ATOM 679 O O . LYS A 1 95 ? 18.557 4.017 -29.385 1.00 81.06 95 LYS A O 1
ATOM 684 N N . ALA A 1 96 ? 18.762 3.428 -27.219 1.00 78.06 96 ALA A N 1
ATOM 685 C CA . ALA A 1 96 ? 19.989 4.176 -26.956 1.00 78.06 96 ALA A CA 1
ATOM 686 C C . ALA A 1 96 ? 21.195 3.618 -27.736 1.00 78.06 96 ALA A C 1
ATOM 688 O O . ALA A 1 96 ? 21.947 4.390 -28.322 1.00 78.06 96 ALA A O 1
ATOM 689 N N . GLY A 1 97 ? 21.342 2.290 -27.817 1.00 72.88 97 GLY A N 1
ATOM 690 C CA . GLY A 1 97 ? 22.395 1.638 -28.604 1.00 72.88 97 GLY A CA 1
ATOM 691 C C . GLY A 1 97 ? 22.294 1.962 -30.095 1.00 72.88 97 GLY A C 1
ATOM 692 O O . GLY A 1 97 ? 23.272 2.394 -30.698 1.00 72.88 97 GLY A O 1
ATOM 693 N N . LYS A 1 98 ? 21.082 1.884 -30.661 1.00 69.56 98 LYS A N 1
ATOM 694 C CA . LYS A 1 98 ? 20.831 2.254 -32.063 1.00 69.56 98 LYS A CA 1
ATOM 695 C C . LYS A 1 98 ? 21.111 3.731 -32.347 1.00 69.56 98 LYS A C 1
ATOM 697 O O . LYS A 1 98 ? 21.607 4.039 -33.422 1.00 69.56 98 LYS A O 1
ATOM 702 N N . GLN A 1 99 ? 20.817 4.633 -31.406 1.00 61.81 99 GLN A N 1
ATOM 703 C CA . GLN A 1 99 ? 21.148 6.059 -31.536 1.00 61.81 99 GLN A CA 1
ATOM 704 C C . GLN A 1 99 ? 22.663 6.306 -31.482 1.00 61.81 99 GLN A C 1
ATOM 706 O O . GLN A 1 99 ? 23.181 7.046 -32.313 1.00 61.81 99 GLN A O 1
ATOM 711 N N . GLY A 1 100 ? 23.385 5.637 -30.577 1.00 61.81 100 GLY A N 1
ATOM 712 C CA . GLY A 1 100 ? 24.846 5.740 -30.487 1.00 61.81 100 GLY A CA 1
ATOM 713 C C . GLY A 1 100 ? 25.578 5.186 -31.716 1.00 61.81 100 GLY A C 1
ATOM 714 O O . GLY A 1 100 ? 26.547 5.783 -32.180 1.00 61.81 100 GLY A O 1
ATOM 715 N N . GLU A 1 101 ? 25.100 4.082 -32.298 1.00 60.66 101 GLU A N 1
ATOM 716 C CA . GLU A 1 101 ? 25.636 3.545 -33.559 1.00 60.66 101 GLU A CA 1
ATOM 717 C C . GLU A 1 101 ? 25.378 4.481 -34.750 1.00 60.66 101 GLU A C 1
ATOM 719 O O . GLU A 1 101 ? 26.207 4.564 -35.659 1.00 60.66 101 GLU A O 1
ATOM 724 N N . GLN A 1 102 ? 24.260 5.212 -34.748 1.00 57.81 102 GLN A N 1
ATOM 725 C CA . GLN A 1 102 ? 23.913 6.157 -35.810 1.00 57.81 102 GLN A CA 1
ATOM 726 C C . GLN A 1 102 ? 24.813 7.403 -35.775 1.00 57.81 102 GLN A C 1
ATOM 728 O O . GLN A 1 102 ? 25.328 7.791 -36.823 1.00 57.81 102 GLN A O 1
ATOM 733 N N . GLU A 1 103 ? 25.112 7.944 -34.587 1.00 59.62 103 GLU A N 1
ATOM 734 C CA . GLU A 1 103 ? 26.075 9.048 -34.431 1.00 59.62 103 GLU A CA 1
ATOM 735 C C . GLU A 1 103 ? 27.512 8.636 -34.799 1.00 59.62 103 GLU A C 1
ATOM 737 O O . GLU A 1 103 ? 28.220 9.374 -35.483 1.00 59.62 103 GLU A O 1
ATOM 742 N N . LEU A 1 104 ? 27.947 7.422 -34.435 1.00 59.47 104 LEU A N 1
ATOM 743 C CA . LEU A 1 104 ? 29.263 6.898 -34.838 1.00 59.47 104 LEU A CA 1
ATOM 744 C C . LEU A 1 104 ? 29.372 6.656 -36.354 1.00 59.47 104 LEU A C 1
ATOM 746 O O . LEU A 1 104 ? 30.461 6.753 -36.925 1.00 59.47 104 LEU A O 1
ATOM 750 N N . SER A 1 105 ? 28.254 6.345 -37.015 1.00 54.62 105 SER A N 1
ATOM 751 C CA . SER A 1 105 ? 28.192 6.163 -38.469 1.00 54.62 105 SER A CA 1
ATOM 752 C C . SER A 1 105 ? 28.258 7.497 -39.214 1.00 54.62 105 SER A C 1
ATOM 754 O O . SER A 1 105 ? 28.938 7.584 -40.234 1.00 54.62 105 SER A O 1
ATOM 756 N N . GLU A 1 106 ? 27.612 8.542 -38.693 1.00 54.72 106 GLU A N 1
ATOM 757 C CA . GLU A 1 106 ? 27.647 9.902 -39.246 1.00 54.72 106 GLU A CA 1
ATOM 758 C C . GLU A 1 106 ? 29.055 10.513 -39.160 1.00 54.72 106 GLU A C 1
ATOM 760 O O . GLU A 1 106 ? 29.580 11.003 -40.161 1.00 54.72 106 GLU A O 1
ATOM 765 N N . VAL A 1 107 ? 29.745 10.340 -38.027 1.00 53.59 107 VAL A N 1
ATOM 766 C CA . VAL A 1 107 ? 31.139 10.792 -37.851 1.00 53.59 107 VAL A CA 1
ATOM 767 C C . VAL A 1 107 ? 32.113 10.072 -38.798 1.00 53.59 107 VAL A C 1
ATOM 769 O O . VAL A 1 107 ? 33.119 10.649 -39.209 1.00 53.59 107 VAL A O 1
ATOM 772 N N . LYS A 1 108 ? 31.825 8.828 -39.208 1.00 52.50 108 LYS A N 1
ATOM 773 C CA . LYS A 1 108 ? 32.666 8.098 -40.172 1.00 52.50 108 LYS A CA 1
ATOM 774 C C . LYS A 1 108 ? 32.479 8.567 -41.621 1.00 52.50 108 LYS A C 1
ATOM 776 O O . LYS A 1 108 ? 33.403 8.410 -42.419 1.00 52.50 108 LYS A O 1
ATOM 781 N N . VAL A 1 109 ? 31.322 9.129 -41.977 1.00 56.03 109 VAL A N 1
ATOM 782 C CA . VAL A 1 109 ? 31.052 9.626 -43.340 1.00 56.03 109 VAL A CA 1
ATOM 783 C C . VAL A 1 109 ? 31.696 11.002 -43.578 1.00 56.03 109 VAL A C 1
ATOM 785 O O . VAL A 1 109 ? 32.069 11.300 -44.710 1.00 56.03 109 VAL A O 1
ATOM 788 N N . GLU A 1 110 ? 31.959 11.784 -42.526 1.00 48.19 110 GLU A N 1
ATOM 789 C CA . GLU A 1 110 ? 32.721 13.047 -42.591 1.00 48.19 110 GLU A CA 1
ATOM 790 C C . GLU A 1 110 ? 34.255 12.886 -42.512 1.00 48.19 110 GLU A C 1
ATOM 792 O O . GLU A 1 110 ? 34.988 13.852 -42.290 1.00 48.19 110 GLU A O 1
ATOM 797 N N . ALA A 1 111 ? 34.797 11.692 -42.759 1.00 51.94 111 ALA A N 1
ATOM 798 C CA . ALA A 1 111 ? 36.224 11.558 -43.043 1.00 51.94 111 ALA A CA 1
ATOM 799 C C . ALA A 1 111 ? 36.521 12.094 -44.458 1.00 51.94 111 ALA A C 1
ATOM 801 O O . ALA A 1 111 ? 36.628 11.339 -45.426 1.00 51.94 111 ALA A O 1
ATOM 802 N N . VAL A 1 112 ? 36.644 13.419 -44.580 1.00 51.97 112 VAL A N 1
ATOM 803 C CA . VAL A 1 112 ? 37.218 14.098 -45.751 1.00 51.97 112 VAL A CA 1
ATOM 804 C C . VAL A 1 112 ? 38.534 13.395 -46.119 1.00 51.97 112 VAL A C 1
ATOM 806 O O . VAL A 1 112 ? 39.384 13.224 -45.239 1.00 51.97 112 VAL A O 1
ATOM 809 N N . PRO A 1 113 ? 38.755 12.983 -47.384 1.00 44.22 113 PRO A N 1
ATOM 810 C CA . PRO A 1 113 ? 40.020 12.390 -47.780 1.00 44.22 113 PRO A CA 1
ATOM 811 C C . PRO A 1 113 ? 41.079 13.490 -47.720 1.00 44.22 113 PRO A C 1
ATOM 813 O O . PRO A 1 113 ? 41.164 14.341 -48.605 1.00 44.22 113 PRO A O 1
ATOM 816 N N . ASN A 1 114 ? 41.877 13.511 -46.653 1.00 50.59 114 ASN A N 1
ATOM 817 C CA . ASN A 1 114 ? 43.031 14.393 -46.588 1.00 50.59 114 ASN A CA 1
ATOM 818 C C . ASN A 1 114 ? 44.110 13.852 -47.535 1.00 50.59 114 ASN A C 1
ATOM 820 O O . ASN A 1 114 ? 44.967 13.055 -47.158 1.00 50.59 114 ASN A O 1
ATOM 824 N N . CYS A 1 115 ? 44.041 14.279 -48.793 1.00 45.81 115 CYS A N 1
ATOM 825 C CA . CYS A 1 115 ? 45.135 14.180 -49.745 1.00 45.81 115 CYS A CA 1
ATOM 826 C C . CYS A 1 115 ? 46.242 15.159 -49.327 1.00 45.81 115 CYS A C 1
ATOM 828 O O . CYS A 1 115 ? 46.263 16.297 -49.790 1.00 45.81 115 CYS A O 1
ATOM 830 N N . LYS A 1 116 ? 47.184 14.708 -48.494 1.00 35.69 116 LYS A N 1
ATOM 831 C CA . LYS A 1 116 ? 48.556 15.231 -48.488 1.00 35.69 116 LYS A CA 1
ATOM 832 C C . LYS A 1 116 ? 49.553 14.095 -48.300 1.00 35.69 116 LYS A C 1
ATOM 834 O O . LYS A 1 116 ? 49.772 13.592 -47.206 1.00 35.69 116 LYS A O 1
ATOM 839 N N . SER A 1 117 ? 50.110 13.694 -49.434 1.00 48.28 117 SER A N 1
ATOM 840 C CA . SER A 1 117 ? 51.398 13.035 -49.570 1.00 48.28 117 SER A CA 1
ATOM 841 C C . SER A 1 117 ? 52.506 13.963 -49.078 1.00 48.28 117 SER A C 1
ATOM 843 O O . SER A 1 117 ? 52.672 15.034 -49.658 1.00 48.28 117 SER A O 1
ATOM 845 N N . GLU A 1 118 ? 53.283 13.533 -48.090 1.00 37.91 118 GLU A N 1
ATOM 846 C CA . GLU A 1 118 ? 54.643 14.030 -47.875 1.00 37.91 118 GLU A CA 1
ATOM 847 C C . GLU A 1 118 ? 55.546 12.815 -47.630 1.00 37.91 118 GLU A C 1
ATOM 849 O O . GLU A 1 118 ? 55.398 12.074 -46.658 1.00 37.91 118 GLU A O 1
ATOM 854 N N . GLU A 1 119 ? 56.403 12.564 -48.621 1.00 47.78 119 GLU A N 1
ATOM 855 C CA . GLU A 1 119 ? 57.569 11.693 -48.547 1.00 47.78 119 GLU A CA 1
ATOM 856 C C . GLU A 1 119 ? 58.456 12.110 -47.369 1.00 47.78 119 GLU A C 1
ATOM 858 O O . GLU A 1 119 ? 58.949 13.232 -47.342 1.00 47.78 119 GLU A O 1
ATOM 863 N N . GLU A 1 120 ? 58.756 11.185 -46.460 1.00 39.50 120 GLU A N 1
ATOM 864 C CA . GLU A 1 120 ? 60.030 11.210 -45.742 1.00 39.50 120 GLU A CA 1
ATOM 865 C C . GLU A 1 120 ? 60.680 9.833 -45.843 1.00 39.50 120 GLU A C 1
ATOM 867 O O . GLU A 1 120 ? 60.380 8.876 -45.129 1.00 39.50 120 GLU A O 1
ATOM 872 N N . THR A 1 121 ? 61.593 9.740 -46.801 1.00 44.03 121 THR A N 1
ATOM 873 C CA . THR A 1 121 ? 62.666 8.761 -46.805 1.00 44.03 121 THR A CA 1
ATOM 874 C C . THR A 1 121 ? 63.656 9.113 -45.697 1.00 44.03 121 THR A C 1
ATOM 876 O O . THR A 1 121 ? 64.233 10.198 -45.733 1.00 44.03 121 THR A O 1
ATOM 879 N N . SER A 1 122 ? 63.980 8.177 -44.806 1.00 47.50 122 SER A N 1
ATOM 880 C CA . SER A 1 122 ? 65.389 7.941 -44.471 1.00 47.50 122 SER A CA 1
ATOM 881 C C . SER A 1 122 ? 65.637 6.589 -43.803 1.00 47.50 122 SER A C 1
ATOM 883 O O . SER A 1 122 ? 64.754 6.041 -43.146 1.00 47.50 122 SER A O 1
ATOM 885 N N . PRO A 1 123 ? 66.827 6.012 -44.044 1.00 52.72 123 PRO A N 1
ATOM 886 C CA . PRO A 1 123 ? 67.093 4.585 -43.985 1.00 52.72 123 PRO A CA 1
ATOM 887 C C . PRO A 1 123 ? 67.885 4.219 -42.716 1.00 52.72 123 PRO A C 1
ATOM 889 O O . PRO A 1 123 ? 68.329 5.088 -41.980 1.00 52.72 123 PRO A O 1
ATOM 892 N N . LEU A 1 124 ? 68.127 2.923 -42.506 1.00 50.88 124 LEU A N 1
ATOM 893 C CA . LEU A 1 124 ? 68.895 2.330 -41.396 1.00 50.88 124 LEU A CA 1
ATOM 894 C C . LEU A 1 124 ? 68.200 2.267 -40.025 1.00 50.88 124 LEU A C 1
ATOM 896 O O . LEU A 1 124 ? 68.492 3.059 -39.139 1.00 50.88 124 LEU A O 1
ATOM 900 N N . VAL A 1 125 ? 67.494 1.159 -39.774 1.00 44.88 125 VAL A N 1
ATOM 901 C CA . VAL A 1 125 ? 67.792 0.323 -38.595 1.00 44.88 125 VAL A CA 1
ATOM 902 C C . VAL A 1 125 ? 67.711 -1.143 -39.022 1.00 44.88 125 VAL A C 1
ATOM 904 O O . VAL A 1 125 ? 66.660 -1.778 -39.026 1.00 44.88 125 VAL A O 1
ATOM 907 N N . THR A 1 126 ? 68.866 -1.672 -39.414 1.00 38.38 126 THR A N 1
ATOM 908 C CA . THR A 1 126 ? 69.135 -3.104 -39.523 1.00 38.38 126 THR A CA 1
ATOM 909 C C . THR A 1 126 ? 69.157 -3.691 -38.113 1.00 38.38 126 THR A C 1
ATOM 911 O O . THR A 1 126 ? 70.155 -3.545 -37.411 1.00 38.38 126 THR A O 1
ATOM 914 N N . HIS A 1 127 ? 68.096 -4.385 -37.695 1.00 42.19 127 HIS A N 1
ATOM 915 C CA . HIS A 1 127 ? 68.232 -5.385 -36.636 1.00 42.19 127 HIS A CA 1
ATOM 916 C C . HIS A 1 127 ? 68.672 -6.706 -37.268 1.00 42.19 127 HIS A C 1
ATOM 918 O O . HIS A 1 127 ? 67.905 -7.448 -37.874 1.00 42.19 127 HIS A O 1
ATOM 924 N N . GLN A 1 128 ? 69.977 -6.923 -37.152 1.00 36.38 128 GLN A N 1
ATOM 925 C CA . GLN A 1 128 ? 70.698 -8.168 -37.370 1.00 36.38 128 GLN A CA 1
ATOM 926 C C . GLN A 1 128 ? 70.035 -9.303 -36.567 1.00 36.38 128 GLN A C 1
ATOM 928 O O . GLN A 1 128 ? 69.896 -9.187 -35.351 1.00 36.38 128 GLN A O 1
ATOM 933 N N . ASN A 1 129 ? 69.671 -10.408 -37.219 1.00 32.41 129 ASN A N 1
ATOM 934 C CA . ASN A 1 129 ? 69.439 -11.690 -36.551 1.00 32.41 129 ASN A CA 1
ATOM 935 C C . ASN A 1 129 ? 70.305 -12.747 -37.264 1.00 32.41 129 ASN A C 1
ATOM 937 O O . ASN A 1 129 ? 70.202 -12.858 -38.490 1.00 32.41 129 ASN A O 1
ATOM 941 N N . PRO A 1 130 ? 71.212 -13.460 -36.572 1.00 36.62 130 PRO A N 1
ATOM 942 C CA . PRO A 1 130 ? 72.120 -14.396 -37.224 1.00 36.62 130 PRO A CA 1
ATOM 943 C C . PRO A 1 130 ? 71.374 -15.654 -37.701 1.00 36.62 130 PRO A C 1
ATOM 945 O O . PRO A 1 130 ? 70.565 -16.230 -36.979 1.00 36.62 130 PRO A O 1
ATOM 948 N N . ALA A 1 131 ? 71.672 -16.081 -38.932 1.00 34.56 131 ALA A N 1
ATOM 949 C CA . ALA A 1 131 ? 71.327 -17.397 -39.478 1.00 34.56 131 ALA A CA 1
ATOM 950 C C . ALA A 1 131 ? 71.967 -18.499 -38.603 1.00 34.56 131 ALA A C 1
ATOM 952 O O . ALA A 1 131 ? 73.155 -18.404 -38.306 1.00 34.56 131 ALA A O 1
ATOM 953 N N . GLY A 1 132 ? 71.234 -19.474 -38.050 1.00 30.80 132 GLY A N 1
ATOM 954 C CA . GLY A 1 132 ? 70.654 -20.693 -38.664 1.00 30.80 132 GLY A CA 1
ATOM 955 C C . GLY A 1 132 ? 71.271 -21.936 -37.962 1.00 30.80 132 GLY A C 1
ATOM 956 O O . GLY A 1 132 ? 72.156 -21.735 -37.131 1.00 30.80 132 GLY A O 1
ATOM 957 N N . PRO A 1 133 ? 70.984 -23.211 -38.313 1.00 47.50 133 PRO A N 1
ATOM 958 C CA . PRO A 1 133 ? 69.759 -23.879 -38.789 1.00 47.50 133 PRO A CA 1
ATOM 959 C C . PRO A 1 133 ? 69.454 -25.195 -37.987 1.00 47.50 133 PRO A C 1
ATOM 961 O O . PRO A 1 133 ? 70.107 -25.463 -36.985 1.00 47.50 133 PRO A O 1
ATOM 964 N N . ALA A 1 134 ? 68.548 -26.051 -38.507 1.00 31.97 134 ALA A N 1
ATOM 965 C CA . ALA A 1 134 ? 68.292 -27.475 -38.155 1.00 31.97 134 ALA A CA 1
ATOM 966 C C . ALA A 1 134 ? 67.313 -27.738 -36.981 1.00 31.97 134 ALA A C 1
ATOM 968 O O . ALA A 1 134 ? 67.355 -27.049 -35.978 1.00 31.97 134 ALA A O 1
ATOM 969 N N . ALA A 1 135 ? 66.409 -28.723 -36.979 1.00 32.88 135 ALA A N 1
ATOM 970 C CA . ALA A 1 135 ? 65.968 -29.743 -37.932 1.00 32.88 135 ALA A CA 1
ATOM 971 C C . ALA A 1 135 ? 64.626 -30.338 -37.424 1.00 32.88 135 ALA A C 1
ATOM 973 O O . ALA A 1 135 ? 64.264 -30.147 -36.266 1.00 32.88 135 ALA A O 1
ATOM 974 N N . SER A 1 136 ? 63.965 -31.113 -38.296 1.00 32.47 136 SER A N 1
ATOM 975 C CA . SER A 1 136 ? 62.889 -32.105 -38.057 1.00 32.47 136 SER A CA 1
ATOM 976 C C . SER A 1 136 ? 61.490 -31.644 -37.597 1.00 32.47 136 SER A C 1
ATOM 978 O O . SER A 1 136 ? 61.276 -31.218 -36.470 1.00 32.47 136 SER A O 1
ATOM 980 N N . ALA A 1 137 ? 60.525 -31.851 -38.502 1.00 35.06 137 ALA A N 1
ATOM 981 C CA . ALA A 1 137 ? 59.084 -32.047 -38.267 1.00 35.06 137 ALA A CA 1
ATOM 982 C C . ALA A 1 137 ? 58.803 -33.464 -37.673 1.00 35.06 137 ALA A C 1
ATOM 984 O O . ALA A 1 137 ? 59.790 -34.173 -37.452 1.00 35.06 137 ALA A O 1
ATOM 985 N N . PRO A 1 138 ? 57.553 -33.987 -37.535 1.00 44.88 138 PRO A N 1
ATOM 986 C CA . PRO A 1 138 ? 56.202 -33.391 -37.635 1.00 44.88 138 PRO A CA 1
ATOM 987 C C . PRO A 1 138 ? 55.210 -33.800 -36.489 1.00 44.88 138 PRO A C 1
ATOM 989 O O . PRO A 1 138 ? 55.534 -34.617 -35.640 1.00 44.88 138 PRO A O 1
ATOM 992 N N . GLU A 1 139 ? 53.991 -33.234 -36.545 1.00 35.12 139 GLU A N 1
ATOM 993 C CA . GLU A 1 139 ? 52.647 -33.813 -36.245 1.00 35.12 139 GLU A CA 1
ATOM 994 C C . GLU A 1 139 ? 52.189 -34.424 -34.888 1.00 35.12 139 GLU A C 1
ATOM 996 O O . GLU A 1 139 ? 52.936 -35.063 -34.158 1.00 35.12 139 GLU A O 1
ATOM 1001 N N . LEU A 1 140 ? 50.850 -34.313 -34.720 1.00 39.31 140 LEU A N 1
ATOM 1002 C CA . LEU A 1 140 ? 49.855 -35.007 -33.862 1.00 39.31 140 LEU A CA 1
ATOM 1003 C C . LEU A 1 140 ? 49.384 -34.259 -32.595 1.00 39.31 140 LEU A C 1
ATOM 1005 O O . LEU A 1 140 ? 50.144 -34.017 -31.668 1.00 39.31 140 LEU A O 1
ATOM 1009 N N . GLU A 1 141 ? 48.178 -33.667 -32.626 1.00 35.75 141 GLU A N 1
ATOM 1010 C CA . GLU A 1 141 ? 46.844 -34.273 -32.345 1.00 35.75 141 GLU A CA 1
ATOM 1011 C C . GLU A 1 141 ? 46.583 -34.441 -30.836 1.00 35.75 141 GLU A C 1
ATOM 1013 O O . GLU A 1 141 ? 47.325 -35.100 -30.128 1.00 35.75 141 GLU A O 1
ATOM 1018 N N . SER A 1 142 ? 45.643 -33.680 -30.269 1.00 36.69 142 SER A N 1
ATOM 1019 C CA . SER A 1 142 ? 44.228 -34.049 -30.048 1.00 36.69 142 SER A CA 1
ATOM 1020 C C . SER A 1 142 ? 43.982 -34.642 -28.653 1.00 36.69 142 SER A C 1
ATOM 1022 O O . SER A 1 142 ? 44.364 -35.764 -28.367 1.00 36.69 142 SER A O 1
ATOM 1024 N N . LYS A 1 143 ? 43.218 -33.876 -27.862 1.00 35.69 143 LYS A N 1
ATOM 1025 C CA . LYS A 1 143 ? 42.176 -34.307 -26.908 1.00 35.69 143 LYS A CA 1
ATOM 1026 C C . LYS A 1 143 ? 42.556 -35.311 -25.807 1.00 35.69 143 LYS A C 1
ATOM 1028 O O . LYS A 1 143 ? 42.605 -36.512 -26.031 1.00 35.69 143 LYS A O 1
ATOM 1033 N N . GLU A 1 144 ? 42.617 -34.805 -24.576 1.00 39.91 144 GLU A N 1
ATOM 1034 C CA . GLU A 1 144 ? 42.507 -35.617 -23.361 1.00 39.91 144 GLU A CA 1
ATOM 1035 C C . GLU A 1 144 ? 41.047 -36.054 -23.117 1.00 39.91 144 GLU A C 1
ATOM 1037 O O . GLU A 1 144 ? 40.129 -35.239 -22.966 1.00 39.91 144 GLU A O 1
ATOM 1042 N N . SER A 1 145 ? 40.854 -37.371 -23.110 1.00 34.03 145 SER A N 1
ATOM 1043 C CA . SER A 1 145 ? 39.956 -38.159 -22.259 1.00 34.03 145 SER A CA 1
ATOM 1044 C C . SER A 1 145 ? 40.718 -39.415 -21.862 1.00 34.03 145 SER A C 1
ATOM 1046 O O . SER A 1 145 ? 41.491 -39.903 -22.718 1.00 34.03 145 SER A O 1
#

Radius of gyration: 35.46 Å; chains: 1; bounding box: 88×54×68 Å

Organism: Neovison vison (NCBI:txid452646)

Foldseek 3Di:
DLVVLVVLCVVVVHDDDPVLSVLLVVLVVVLVVVQPDDDVSVLVSSVVSCVSSVHDCPCSVVVVVCVVVVVVVVVVVVVVVVVVVVVVVVVVVVVVVVVVVVVVVVVVVPPDPPPDDDDDDDDDDDPDDDDDDDDDDDDDDDDDD

Secondary structure (DSSP, 8-state):
-HHHHHHHHHHTTPPPPHHHHHHHHHHHHHHHHHTTT-TTHHHHHHHHHHHHHT--GGGHHHHHHHHHHHHHHHHHHHHHHHHHHHHHHHHHHHHHHHHHHHHHHHHHHT-----------------------------------

Sequence (145 aa):
QCVAAVFIAQLNNIELKAGQIFTILVTATASSVGAAGVPAGGVLTIAIILEAIGLPTHDLSLILAVDWIVDRTTTVVNVEGDALGAGILHHLNQKAGKQGEQELSEVKVEAVPNCKSEEETSPLVTHQNPAGPAASAPELESKES

InterPro domains:
  IPR001991 Sodium:dicarboxylate symporter [PF00375] (2-91)
  IPR036458 Sodium:dicarboxylate symporter superfamily [G3DSA:1.10.3860.10] (1-100)
  IPR036458 Sodium:dicarboxylate symporter superfamily [SSF118215] (2-91)
  IPR050746 Dicarboxylate/Amino Acid:Cation Symporter [PTHR11958] (1-115)